Protein AF-A0A257JFT8-F1 (afdb_monomer_lite)

Radius of gyration: 31.53 Å; chains: 1; bounding box: 43×30×99 Å

Secondary structure (DSSP, 8-state):
-HHHHHHS-TT----------GGGTT----------TT--------------------S-TT-------------S------GGGGGS-HHHHTSSHHHHHHHHHHHHTT--TTTS-HHHHHHH-

pLDDT: mean 75.03, std 15.3, range [38.78, 97.25]

Foldseek 3Di:
DVVVCVPDDVPDDDDDDDDDDVVQPPDDDDDDDDDPPPPPPPDPPDPPPPPPDPPPPPVPPDDPPPPDDDDDDDDDDDDPPPCVLVPDPPVVSPQQPVLLVVLVVCVVVVDDPVRPDVVSVVSND

Structure (mmCIF, N/CA/C/O backbone):
data_AF-A0A257JFT8-F1
#
_entry.id   AF-A0A257JFT8-F1
#
loop_
_atom_site.group_PDB
_atom_site.id
_atom_site.type_symbol
_atom_site.label_atom_id
_atom_site.label_alt_id
_atom_site.label_comp_id
_atom_site.label_asym_id
_atom_site.label_entity_id
_atom_site.label_seq_id
_atom_site.pdbx_PDB_ins_code
_atom_site.Cartn_x
_atom_site.Cartn_y
_atom_site.Cartn_z
_atom_site.occupancy
_atom_site.B_iso_or_equiv
_atom_site.auth_seq_id
_atom_site.auth_comp_id
_atom_site.auth_asym_id
_atom_site.auth_atom_id
_atom_site.pdbx_PDB_model_num
ATOM 1 N N . MET A 1 1 ? -4.566 -2.909 -15.522 1.00 72.81 1 MET A N 1
ATOM 2 C CA . MET A 1 1 ? -5.247 -2.462 -14.282 1.00 72.81 1 MET A CA 1
ATOM 3 C C . MET A 1 1 ? -6.456 -3.318 -13.880 1.00 72.81 1 MET A C 1
ATOM 5 O O . MET A 1 1 ? -6.631 -3.553 -12.692 1.00 72.81 1 MET A O 1
ATOM 9 N N . ASN A 1 2 ? -7.268 -3.821 -14.824 1.00 83.12 2 ASN A N 1
ATOM 10 C CA . ASN A 1 2 ? -8.463 -4.630 -14.511 1.00 83.12 2 ASN A CA 1
ATOM 11 C C . ASN A 1 2 ? -8.193 -5.873 -13.647 1.00 83.12 2 ASN A C 1
ATOM 13 O O . ASN A 1 2 ? -9.013 -6.202 -12.799 1.00 83.12 2 ASN A O 1
ATOM 17 N N . THR A 1 3 ? -7.043 -6.533 -13.808 1.00 88.75 3 THR A N 1
ATOM 18 C CA . THR A 1 3 ? -6.695 -7.716 -13.009 1.00 88.75 3 THR A CA 1
ATOM 19 C C . THR A 1 3 ? -6.589 -7.398 -11.519 1.00 88.75 3 THR A C 1
ATOM 21 O O . THR A 1 3 ? -7.176 -8.110 -10.721 1.00 88.75 3 THR A O 1
ATOM 24 N N . ILE A 1 4 ? -5.926 -6.300 -11.135 1.00 90.50 4 ILE A N 1
ATOM 25 C CA . ILE A 1 4 ? -5.746 -5.924 -9.719 1.00 90.50 4 ILE A CA 1
ATOM 26 C C . ILE A 1 4 ? -7.098 -5.606 -9.069 1.00 90.50 4 ILE A C 1
ATOM 28 O O . ILE A 1 4 ? -7.381 -6.085 -7.978 1.00 90.50 4 ILE A O 1
ATOM 32 N N . ARG A 1 5 ? -7.971 -4.863 -9.766 1.00 88.50 5 ARG A N 1
ATOM 33 C CA . ARG A 1 5 ? -9.306 -4.505 -9.250 1.00 88.50 5 ARG A CA 1
ATOM 34 C C . ARG A 1 5 ? -10.211 -5.715 -9.011 1.00 88.50 5 ARG A C 1
ATOM 36 O O . ARG A 1 5 ? -11.027 -5.659 -8.110 1.00 88.50 5 ARG A O 1
ATOM 43 N N . ARG A 1 6 ? -10.060 -6.800 -9.781 1.00 90.75 6 ARG A N 1
ATOM 44 C CA . ARG A 1 6 ? -10.840 -8.038 -9.585 1.00 90.75 6 ARG A CA 1
ATOM 45 C C . ARG A 1 6 ? -10.485 -8.787 -8.299 1.00 90.75 6 ARG A C 1
ATOM 47 O O . ARG A 1 6 ? -11.306 -9.560 -7.828 1.00 90.75 6 ARG A O 1
ATOM 54 N N . TYR A 1 7 ? -9.274 -8.594 -7.777 1.00 89.94 7 TYR A N 1
ATOM 55 C CA . TYR A 1 7 ? -8.802 -9.247 -6.551 1.00 89.94 7 TYR A CA 1
ATOM 56 C C . TYR A 1 7 ? -8.785 -8.313 -5.336 1.00 89.94 7 TYR A C 1
ATOM 58 O O . TYR A 1 7 ? -8.607 -8.773 -4.212 1.00 89.94 7 TYR A O 1
ATOM 66 N N . ALA A 1 8 ? -8.946 -7.008 -5.550 1.00 91.25 8 ALA A N 1
ATOM 67 C CA . ALA A 1 8 ? -9.120 -6.038 -4.482 1.00 91.25 8 ALA A CA 1
ATOM 68 C C . ALA A 1 8 ? -10.591 -5.983 -4.040 1.00 91.25 8 ALA A C 1
ATOM 70 O O . ALA A 1 8 ? -11.488 -6.345 -4.799 1.00 91.25 8 ALA A O 1
ATOM 71 N N . ALA A 1 9 ? -10.839 -5.502 -2.821 1.00 90.94 9 ALA A N 1
ATOM 72 C CA . ALA A 1 9 ? -12.196 -5.179 -2.389 1.00 90.94 9 ALA A CA 1
ATOM 73 C C . ALA A 1 9 ? -12.796 -4.064 -3.270 1.00 90.94 9 ALA A C 1
ATOM 75 O O . ALA A 1 9 ? -12.064 -3.225 -3.799 1.00 90.94 9 ALA A O 1
ATOM 76 N N . GLU A 1 10 ? -14.122 -4.042 -3.423 1.00 89.44 10 GLU A N 1
ATOM 77 C CA . GLU A 1 10 ? -14.815 -3.060 -4.276 1.00 89.44 10 GLU A CA 1
ATOM 78 C C . GLU A 1 10 ? -14.615 -1.613 -3.800 1.00 89.44 10 GLU A C 1
ATOM 80 O O . GLU A 1 10 ? -14.540 -0.692 -4.613 1.00 89.44 10 GLU A O 1
ATOM 85 N N . ASP A 1 11 ? -14.475 -1.424 -2.488 1.00 89.25 11 ASP A N 1
ATOM 86 C CA . ASP A 1 11 ? -14.219 -0.147 -1.823 1.00 89.25 11 ASP A CA 1
ATOM 87 C C . ASP A 1 11 ? -12.721 0.152 -1.633 1.00 89.25 11 ASP A C 1
ATOM 89 O O . ASP A 1 11 ? -12.354 1.170 -1.039 1.00 89.25 11 ASP A O 1
ATOM 93 N N . ALA A 1 12 ? -11.832 -0.704 -2.146 1.00 91.69 12 ALA A N 1
ATOM 94 C CA . ALA A 1 12 ? -10.399 -0.503 -2.010 1.00 91.69 12 ALA A CA 1
ATOM 95 C C . ALA A 1 12 ? -9.932 0.727 -2.801 1.00 91.69 12 ALA A C 1
ATOM 97 O O . ALA A 1 12 ? -10.140 0.854 -4.013 1.00 91.69 12 ALA A O 1
ATOM 98 N N . HIS A 1 13 ? -9.205 1.613 -2.123 1.00 91.50 13 HIS A N 1
ATOM 99 C CA . HIS A 1 13 ? -8.569 2.753 -2.766 1.00 91.50 13 HIS A CA 1
ATOM 100 C C . HIS A 1 13 ? -7.245 2.331 -3.415 1.00 91.50 13 HIS A C 1
ATOM 102 O O . HIS A 1 13 ? -6.256 2.065 -2.731 1.00 91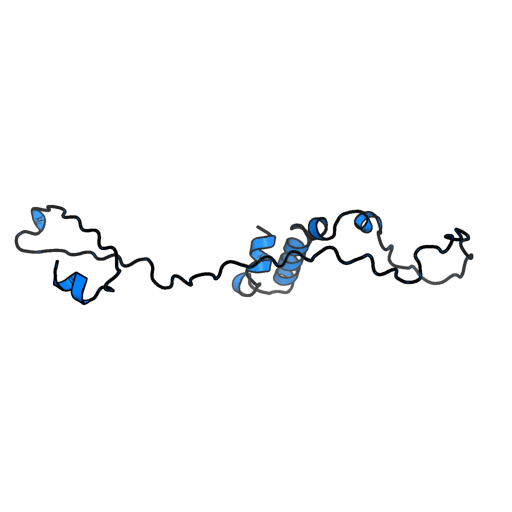.50 13 HIS A O 1
ATOM 108 N N . VAL A 1 14 ? -7.219 2.273 -4.749 1.00 92.19 14 VAL A N 1
ATOM 109 C CA . VAL A 1 14 ? -6.049 1.814 -5.507 1.00 92.19 14 VAL A CA 1
ATOM 110 C C . VAL A 1 14 ? -5.300 2.992 -6.117 1.00 92.19 14 VAL A C 1
ATOM 112 O O . VAL A 1 14 ? -5.817 3.682 -6.995 1.00 92.19 14 VAL A O 1
ATOM 115 N N . ILE A 1 15 ? -4.049 3.165 -5.696 1.00 92.94 15 ILE A N 1
ATOM 116 C CA . ILE A 1 15 ? -3.100 4.120 -6.274 1.00 92.94 15 ILE A CA 1
ATOM 117 C C . ILE A 1 15 ? -2.132 3.337 -7.159 1.00 92.94 15 ILE A C 1
ATOM 119 O O . ILE A 1 15 ? -1.674 2.261 -6.777 1.00 92.94 15 ILE A O 1
ATOM 123 N N . PHE A 1 16 ? -1.824 3.862 -8.343 1.00 93.50 16 PHE A N 1
ATOM 124 C CA . PHE A 1 16 ? -0.845 3.259 -9.241 1.00 93.50 16 PHE A CA 1
ATOM 125 C C . PHE A 1 16 ? 0.177 4.293 -9.703 1.00 93.50 16 PHE A C 1
ATOM 127 O O . PHE A 1 16 ? -0.133 5.474 -9.846 1.00 93.50 16 PHE A O 1
ATOM 134 N N . GLY A 1 17 ? 1.392 3.816 -9.949 1.00 94.38 17 GLY A N 1
ATOM 135 C CA . GLY A 1 17 ? 2.479 4.564 -10.561 1.00 94.38 17 GLY A CA 1
ATOM 136 C C . GLY A 1 17 ? 3.239 3.655 -11.517 1.00 94.38 17 GLY A C 1
ATOM 137 O O . GLY A 1 17 ? 3.161 2.429 -11.408 1.00 94.38 17 GLY A O 1
ATOM 138 N N . ALA A 1 18 ? 3.946 4.256 -12.464 1.00 94.88 18 ALA A N 1
ATOM 139 C CA . ALA A 1 18 ? 4.825 3.548 -13.381 1.00 94.88 18 ALA A CA 1
ATOM 140 C C . ALA A 1 18 ? 6.233 4.129 -13.258 1.00 94.88 18 ALA A C 1
ATOM 142 O O . ALA A 1 18 ? 6.393 5.341 -13.117 1.00 94.88 18 ALA A O 1
ATOM 143 N N . ALA A 1 19 ? 7.233 3.259 -13.313 1.00 94.94 19 ALA A N 1
ATOM 144 C CA . ALA A 1 19 ? 8.633 3.635 -13.424 1.00 94.94 19 ALA A CA 1
ATOM 145 C C . ALA A 1 19 ? 9.176 3.019 -14.713 1.00 94.94 19 ALA A C 1
ATOM 147 O O . ALA A 1 19 ? 8.833 1.883 -15.042 1.00 94.94 19 ALA A O 1
ATOM 148 N N . TYR A 1 20 ? 9.976 3.787 -15.446 1.00 94.38 20 TYR A N 1
ATOM 149 C CA . TYR A 1 20 ? 10.605 3.332 -16.677 1.00 94.38 20 TYR A CA 1
ATOM 150 C C . TYR A 1 20 ? 12.030 2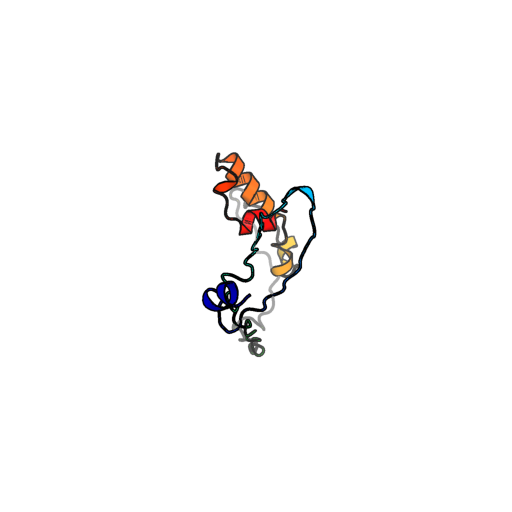.874 -16.379 1.00 94.38 20 TYR A C 1
ATOM 152 O O . TYR A 1 20 ? 12.783 3.588 -15.718 1.00 94.38 20 TYR A O 1
ATOM 160 N N . ASP A 1 21 ? 12.373 1.684 -16.856 1.00 95.25 21 ASP A N 1
ATOM 161 C CA . ASP A 1 21 ? 13.694 1.084 -16.711 1.00 95.25 21 ASP A CA 1
ATOM 162 C C . ASP A 1 21 ? 14.051 0.384 -18.027 1.00 95.25 21 ASP A C 1
ATOM 164 O O . ASP A 1 21 ? 13.443 -0.621 -18.393 1.00 95.25 21 ASP A O 1
ATOM 168 N N . GLU A 1 22 ? 15.025 0.935 -18.751 1.00 95.12 22 GLU A N 1
ATOM 169 C CA . GLU A 1 22 ? 15.471 0.424 -20.055 1.00 95.12 22 GLU A CA 1
ATOM 170 C C . GLU A 1 22 ? 16.121 -0.958 -19.951 1.00 95.12 22 GLU A C 1
ATOM 172 O O . GLU A 1 22 ? 16.113 -1.723 -20.916 1.00 95.12 22 GLU A O 1
ATOM 177 N N . THR A 1 23 ? 16.651 -1.315 -18.778 1.00 97.25 23 THR A N 1
ATOM 178 C CA . THR A 1 23 ? 17.345 -2.593 -18.578 1.00 97.25 23 THR A CA 1
ATOM 179 C C . THR A 1 23 ? 16.395 -3.790 -18.562 1.00 97.25 23 THR A C 1
ATOM 181 O O . THR A 1 23 ? 16.836 -4.919 -18.776 1.00 97.25 23 THR A O 1
ATOM 184 N N . LEU A 1 24 ? 15.091 -3.562 -18.351 1.00 93.81 24 LEU A N 1
ATOM 185 C CA . LEU A 1 24 ? 14.080 -4.622 -18.359 1.00 93.81 24 LEU A CA 1
ATOM 186 C C . LEU A 1 24 ? 13.741 -5.134 -19.769 1.00 93.81 24 LEU A C 1
ATOM 188 O O . LEU A 1 24 ? 13.232 -6.251 -19.888 1.00 93.81 24 LEU A O 1
ATOM 192 N N . GLY A 1 25 ? 14.007 -4.360 -20.828 1.00 94.75 25 GLY A N 1
ATOM 193 C CA . GLY A 1 25 ? 13.602 -4.713 -22.193 1.00 94.75 25 GLY A CA 1
ATOM 194 C C . GLY A 1 25 ? 12.098 -5.006 -22.290 1.00 94.75 25 GLY A C 1
ATOM 195 O O . GLY A 1 25 ? 11.276 -4.177 -21.908 1.00 94.75 25 GLY A O 1
ATOM 196 N N . ASP A 1 26 ? 11.739 -6.209 -22.749 1.00 95.25 26 ASP A N 1
ATOM 197 C CA . ASP A 1 26 ? 10.342 -6.659 -22.902 1.00 95.25 26 ASP A CA 1
ATOM 198 C C . ASP A 1 26 ? 9.693 -7.144 -21.589 1.00 95.25 26 ASP A C 1
ATOM 200 O O . ASP A 1 26 ? 8.530 -7.562 -21.568 1.00 95.25 26 ASP A O 1
ATOM 204 N N . GLN A 1 27 ? 10.433 -7.145 -20.478 1.00 95.44 27 GLN A N 1
ATOM 205 C CA . GLN A 1 27 ? 9.919 -7.603 -19.193 1.00 95.44 27 GLN A CA 1
ATOM 206 C C . GLN A 1 27 ? 9.128 -6.506 -18.482 1.00 95.44 27 GLN A C 1
ATOM 208 O O . GLN A 1 27 ? 9.435 -5.320 -18.562 1.00 95.44 27 GLN A O 1
ATOM 213 N N . LEU A 1 28 ? 8.129 -6.918 -17.700 1.00 93.50 28 LEU A N 1
ATOM 214 C CA . LEU A 1 28 ? 7.348 -6.018 -16.862 1.00 93.50 28 LEU A CA 1
ATOM 215 C C . LEU A 1 28 ? 7.398 -6.491 -15.413 1.00 93.50 28 LEU A C 1
ATOM 217 O O . LEU A 1 28 ? 7.033 -7.624 -15.096 1.00 93.50 28 LEU A O 1
ATOM 221 N N . ARG A 1 29 ? 7.827 -5.600 -14.517 1.00 94.75 29 ARG A N 1
ATOM 222 C CA . ARG A 1 29 ? 7.856 -5.848 -13.075 1.00 94.75 29 ARG A CA 1
ATOM 223 C C . ARG A 1 29 ? 6.710 -5.114 -12.395 1.00 94.75 29 ARG A C 1
ATOM 225 O O . ARG A 1 29 ? 6.558 -3.908 -12.555 1.00 94.75 29 ARG A O 1
ATOM 232 N N . VAL A 1 30 ? 5.921 -5.848 -11.613 1.00 94.62 30 VAL A N 1
ATOM 233 C CA . VAL A 1 30 ? 4.838 -5.290 -10.795 1.00 94.62 30 VAL A CA 1
ATOM 234 C C . VAL A 1 30 ? 5.154 -5.522 -9.328 1.00 94.62 30 VAL A C 1
ATOM 236 O O . VAL A 1 30 ? 5.396 -6.654 -8.920 1.00 94.62 30 VAL A O 1
ATOM 239 N N . THR A 1 31 ? 5.078 -4.460 -8.534 1.00 94.50 31 THR A N 1
ATOM 240 C CA . THR A 1 31 ? 5.115 -4.535 -7.071 1.00 94.50 31 THR A CA 1
ATOM 241 C C . THR A 1 31 ? 3.769 -4.069 -6.536 1.00 94.50 31 THR A C 1
ATOM 243 O O . THR A 1 31 ? 3.287 -3.004 -6.918 1.00 94.50 31 THR A O 1
ATOM 246 N N . VAL A 1 32 ? 3.153 -4.861 -5.658 1.00 94.50 32 VAL A N 1
ATOM 247 C CA . VAL A 1 32 ? 1.861 -4.542 -5.037 1.00 94.50 32 VAL A CA 1
ATOM 248 C C . VAL A 1 32 ? 2.043 -4.485 -3.527 1.00 94.50 32 VAL A C 1
ATOM 250 O O . VAL A 1 32 ? 2.612 -5.401 -2.938 1.00 94.50 32 VAL A O 1
ATOM 253 N N . ILE A 1 33 ? 1.545 -3.418 -2.903 1.00 94.19 33 ILE A N 1
ATOM 254 C CA . ILE A 1 33 ? 1.544 -3.240 -1.449 1.00 94.19 33 ILE A CA 1
ATOM 255 C C . ILE A 1 33 ? 0.086 -3.124 -1.006 1.00 94.19 33 ILE A C 1
ATOM 257 O O . ILE A 1 33 ? -0.592 -2.161 -1.358 1.00 94.19 33 ILE A O 1
ATOM 261 N N . ALA A 1 34 ? -0.404 -4.112 -0.257 1.00 93.00 34 ALA A N 1
ATOM 262 C CA . ALA A 1 34 ? -1.759 -4.111 0.289 1.00 93.00 34 ALA A CA 1
ATOM 263 C C . ALA A 1 34 ? -1.731 -3.668 1.758 1.00 93.00 34 ALA A C 1
ATOM 265 O O . ALA A 1 34 ? -1.088 -4.304 2.592 1.00 93.00 34 ALA A O 1
ATOM 266 N N . THR A 1 35 ? -2.425 -2.575 2.075 1.00 91.62 35 THR A N 1
ATOM 267 C CA . THR A 1 35 ? -2.527 -2.015 3.433 1.00 91.62 35 THR A CA 1
ATOM 268 C C . THR A 1 35 ? -3.993 -1.887 3.857 1.00 91.62 35 THR A C 1
ATOM 270 O O . THR A 1 35 ? -4.901 -2.133 3.068 1.00 91.62 35 THR A O 1
ATOM 273 N N . GLY A 1 36 ? -4.243 -1.551 5.128 1.00 88.38 36 GLY A N 1
ATOM 274 C CA . GLY A 1 36 ? -5.610 -1.407 5.651 1.00 88.38 36 GLY A CA 1
ATOM 275 C C . GLY A 1 36 ? -6.322 -2.728 5.969 1.00 88.38 36 GLY A C 1
ATOM 276 O O . GLY A 1 36 ? -7.522 -2.731 6.229 1.00 88.38 36 GLY A O 1
ATOM 277 N N . LEU A 1 37 ? -5.596 -3.846 5.997 1.00 85.44 37 LEU A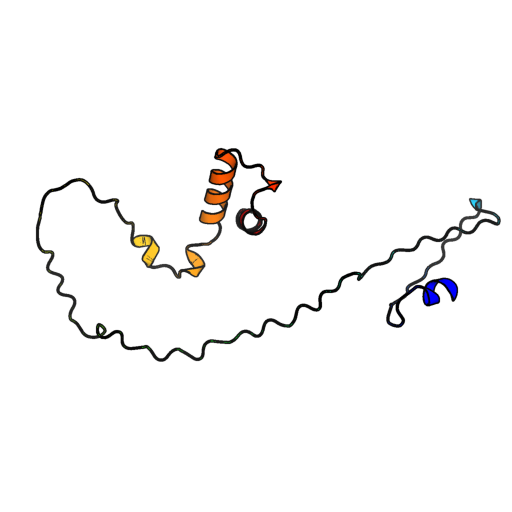 N 1
ATOM 278 C CA . LEU A 1 37 ? -6.118 -5.133 6.449 1.00 85.44 37 LEU A CA 1
ATOM 279 C C . LEU A 1 37 ? -6.368 -5.074 7.966 1.00 85.44 37 LEU A C 1
ATOM 281 O O . LEU A 1 37 ? -5.527 -4.582 8.714 1.00 85.44 37 LEU A O 1
ATOM 285 N N . ASN A 1 38 ? -7.515 -5.577 8.426 1.00 75.25 38 ASN A N 1
ATOM 286 C CA . ASN A 1 38 ? -7.912 -5.601 9.842 1.00 75.25 38 ASN A CA 1
ATOM 287 C C . ASN A 1 38 ? -8.140 -4.230 10.498 1.00 75.25 38 ASN A C 1
ATOM 289 O O . ASN A 1 38 ? -7.816 -4.048 11.675 1.00 75.25 38 ASN A O 1
ATOM 293 N N . GLN A 1 39 ? -8.773 -3.279 9.803 1.00 71.81 39 GLN A N 1
ATOM 294 C CA . GLN A 1 39 ? -9.359 -2.131 10.498 1.00 71.81 39 GLN A CA 1
ATOM 295 C C . GLN A 1 39 ? -10.519 -2.603 11.386 1.00 71.81 39 GLN A C 1
ATOM 297 O O . GLN A 1 39 ? -11.686 -2.599 10.991 1.00 71.81 39 GLN A O 1
ATOM 302 N N . ARG A 1 40 ? -10.201 -3.031 12.614 1.00 69.31 40 ARG A N 1
ATOM 303 C CA . ARG A 1 40 ? -11.183 -3.119 13.694 1.00 69.31 40 ARG A CA 1
ATOM 304 C C . ARG A 1 40 ? -11.749 -1.714 13.828 1.00 69.31 40 ARG A C 1
ATOM 306 O O . ARG A 1 40 ? -11.062 -0.823 14.319 1.00 69.31 40 ARG A O 1
ATOM 313 N N . LYS A 1 41 ? -12.985 -1.515 13.365 1.00 67.94 41 LYS A N 1
ATOM 314 C CA . LYS A 1 41 ? -13.769 -0.331 13.704 1.00 67.94 41 LYS A CA 1
ATOM 315 C C . LYS A 1 41 ? -13.899 -0.347 15.221 1.00 67.94 41 LYS A C 1
ATOM 317 O O . LYS A 1 41 ? -14.724 -1.076 15.767 1.00 67.94 41 LYS A O 1
ATOM 322 N N . VAL A 1 42 ? -13.000 0.357 15.901 1.00 67.44 42 VAL A N 1
ATOM 323 C CA . VAL A 1 42 ? -13.087 0.554 17.342 1.00 67.44 42 VAL A CA 1
ATOM 324 C C . VAL A 1 42 ? -14.380 1.324 17.535 1.00 67.44 42 VAL A C 1
ATOM 326 O O . VAL A 1 42 ? -14.501 2.458 17.073 1.00 67.44 42 VAL A O 1
ATOM 329 N N . ALA A 1 43 ? -15.383 0.664 18.114 1.00 74.31 43 ALA A N 1
ATOM 330 C CA .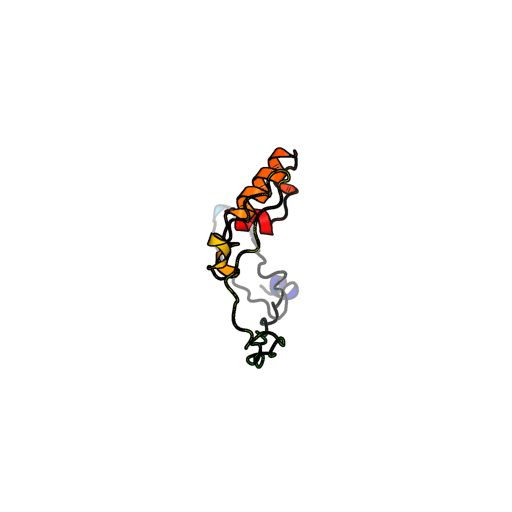 ALA A 1 43 ? -16.617 1.335 18.470 1.00 74.31 43 ALA A CA 1
ATOM 331 C C . ALA A 1 43 ? -16.249 2.537 19.354 1.00 74.31 43 ALA A C 1
ATOM 333 O O . ALA A 1 43 ? -15.399 2.384 20.240 1.00 74.31 43 ALA A O 1
ATOM 334 N N . PRO A 1 44 ? -16.819 3.727 19.103 1.00 72.50 44 PRO A N 1
ATOM 335 C CA . PRO A 1 44 ? -16.538 4.884 19.934 1.00 72.50 44 PRO A CA 1
ATOM 336 C C . PRO A 1 44 ? -16.873 4.522 21.381 1.00 72.50 44 PRO A C 1
ATOM 338 O O . PRO A 1 44 ? -17.977 4.065 21.672 1.00 72.50 44 PRO A O 1
ATOM 341 N N . LEU A 1 45 ? -15.890 4.665 22.272 1.00 74.56 45 LEU A N 1
ATOM 342 C CA . LEU A 1 45 ? -16.087 4.457 23.700 1.00 74.56 45 LEU A CA 1
ATOM 343 C C . LEU A 1 45 ? -17.121 5.478 24.175 1.00 74.56 45 LEU A C 1
ATOM 345 O O . LEU A 1 45 ? -16.832 6.672 24.263 1.00 74.56 45 LEU A O 1
ATOM 349 N N . THR A 1 46 ? -18.333 5.014 24.460 1.00 78.25 46 THR A N 1
ATOM 350 C CA . THR A 1 46 ? -19.363 5.839 25.080 1.00 78.25 46 THR A CA 1
ATOM 351 C C . THR A 1 46 ? -18.936 6.081 26.521 1.00 78.25 46 THR A C 1
ATOM 353 O O . THR A 1 46 ? -19.026 5.191 27.367 1.00 78.25 46 THR A O 1
ATOM 356 N N . VAL A 1 47 ? -18.421 7.276 26.805 1.00 75.62 47 VAL A N 1
ATOM 357 C CA . VAL A 1 47 ? -18.144 7.698 28.177 1.00 75.62 47 VAL A CA 1
ATOM 358 C C . VAL A 1 47 ? -19.497 7.873 28.858 1.00 75.62 47 VAL A C 1
ATOM 360 O O . VAL A 1 47 ? -20.163 8.891 28.685 1.00 75.62 47 VAL A O 1
ATOM 363 N N . VAL A 1 48 ? -19.936 6.859 29.607 1.00 72.94 48 VAL A N 1
ATOM 364 C CA . VAL A 1 48 ? -21.024 7.027 30.570 1.00 72.94 48 VAL A CA 1
ATOM 365 C C . VAL A 1 48 ? -20.465 7.925 31.660 1.00 72.94 48 VAL A C 1
ATOM 367 O O . VAL A 1 48 ? -19.744 7.482 32.550 1.00 72.94 48 VAL A O 1
ATOM 370 N N . GLN A 1 49 ? -20.730 9.219 31.530 1.00 71.62 49 GLN A N 1
ATOM 371 C CA . GLN A 1 49 ? -20.450 10.185 32.573 1.00 71.62 49 GLN A CA 1
ATOM 372 C C . GLN A 1 49 ? -21.353 9.803 33.750 1.00 71.62 49 GLN A C 1
ATOM 374 O O . GLN A 1 49 ? -22.576 9.820 33.580 1.00 71.62 49 GLN A O 1
ATOM 379 N N . PRO A 1 50 ? -20.810 9.383 34.908 1.00 61.19 50 PRO A N 1
ATOM 380 C CA . PRO A 1 50 ? -21.651 9.112 36.055 1.00 61.19 50 PRO A CA 1
ATOM 381 C C . PRO A 1 50 ? -22.325 10.433 36.412 1.00 61.19 50 PRO A C 1
ATOM 383 O O . PRO A 1 50 ? -21.673 11.381 36.852 1.00 61.19 50 PRO A O 1
ATOM 386 N N . SER A 1 51 ? -23.630 10.514 36.153 1.00 59.59 51 SER A N 1
ATOM 387 C CA . SER A 1 51 ? -24.494 11.540 36.717 1.00 59.59 51 SER A CA 1
ATOM 388 C C . SER A 1 51 ? -24.197 11.569 38.205 1.00 59.59 51 SER A C 1
ATOM 390 O O . SER A 1 51 ? -24.331 10.525 38.846 1.00 59.59 51 SER A O 1
ATOM 392 N N . ALA A 1 52 ? -23.703 12.717 38.681 1.00 60.12 52 ALA A N 1
ATOM 393 C CA . ALA A 1 52 ? -23.229 12.951 40.036 1.00 60.12 52 ALA A CA 1
ATOM 394 C C . ALA A 1 52 ? -24.005 12.076 41.017 1.00 60.12 52 ALA A C 1
ATOM 396 O O . ALA A 1 52 ? -25.195 12.303 41.244 1.00 60.12 52 ALA A O 1
ATOM 397 N N . ALA A 1 53 ? -23.340 11.028 41.514 1.00 54.66 53 ALA A N 1
ATOM 398 C CA . ALA A 1 53 ? -23.878 10.208 42.574 1.00 54.66 53 ALA A CA 1
ATOM 399 C C . ALA A 1 53 ? -24.210 11.185 43.695 1.00 54.66 53 ALA A C 1
ATOM 401 O O . ALA A 1 53 ? -23.315 11.790 44.289 1.00 54.66 53 ALA A O 1
ATOM 402 N N . GLN A 1 54 ? -25.510 11.407 43.895 1.00 58.94 54 GLN A N 1
ATOM 403 C CA . GLN A 1 54 ? -26.037 12.052 45.079 1.00 58.94 54 GLN A CA 1
ATOM 404 C C . GLN A 1 54 ? -25.276 11.438 46.241 1.00 58.94 54 GLN A C 1
ATOM 406 O O . GLN A 1 54 ? -25.246 10.213 46.357 1.00 58.94 54 GLN A O 1
ATOM 411 N N . SER A 1 55 ? -24.586 12.276 47.010 1.00 61.34 55 SER A N 1
ATOM 412 C CA . SER A 1 55 ? -23.811 11.865 48.171 1.00 61.34 55 SER A CA 1
ATOM 413 C C . SER A 1 55 ? -24.681 10.943 49.021 1.00 61.34 55 SER A C 1
ATOM 415 O O . SER A 1 55 ? -25.592 11.405 49.717 1.00 61.34 55 SER A O 1
ATOM 417 N N . LEU A 1 56 ? -24.461 9.634 48.898 1.00 60.75 56 LEU A N 1
ATOM 418 C CA . LEU A 1 56 ? -25.093 8.640 49.742 1.00 60.75 56 LEU A CA 1
ATOM 419 C C . LEU A 1 56 ? -24.540 8.921 51.130 1.00 60.75 56 LEU A C 1
ATOM 421 O O . LEU A 1 56 ? -23.382 8.627 51.401 1.00 60.75 56 LEU A O 1
ATOM 425 N N . ARG A 1 57 ? -25.348 9.583 51.960 1.00 60.91 57 ARG A N 1
ATOM 426 C CA . ARG A 1 57 ? -25.020 9.899 53.348 1.00 60.91 57 ARG A CA 1
ATOM 427 C C . ARG A 1 57 ? -24.714 8.588 54.062 1.00 60.91 57 ARG A C 1
ATOM 429 O O . ARG A 1 57 ? -25.637 7.819 54.330 1.00 60.91 57 ARG A O 1
ATOM 436 N N . THR A 1 58 ? -23.447 8.306 54.356 1.00 62.00 58 THR A N 1
ATOM 437 C CA . THR A 1 58 ? -22.993 6.999 54.872 1.00 62.00 58 THR A CA 1
ATOM 438 C C . THR A 1 58 ? -23.295 6.796 56.360 1.00 62.00 58 THR A C 1
ATOM 440 O O . THR A 1 58 ? -22.641 6.007 57.030 1.00 62.00 58 THR A O 1
ATOM 443 N N . GLY A 1 59 ? -24.285 7.502 56.917 1.00 64.06 59 GLY A N 1
ATOM 444 C CA . GLY A 1 59 ? -24.657 7.397 58.332 1.00 64.06 59 GLY A CA 1
ATOM 445 C C . GLY A 1 59 ? -23.599 7.923 59.314 1.00 64.06 59 GLY A C 1
ATOM 446 O O . GLY A 1 59 ? -23.784 7.785 60.518 1.00 64.06 59 GLY A O 1
ATOM 447 N N . THR A 1 60 ? -22.517 8.542 58.828 1.00 62.62 60 THR A N 1
ATOM 448 C CA . THR A 1 60 ? -21.374 9.011 59.638 1.00 62.62 60 THR A CA 1
ATOM 449 C C . THR A 1 60 ? -21.080 10.509 59.499 1.00 62.62 60 THR A C 1
ATOM 451 O O . THR A 1 60 ? -20.211 11.021 60.197 1.00 62.62 60 THR A O 1
ATOM 454 N N . ASP A 1 61 ? -21.810 11.233 58.645 1.00 61.34 61 ASP A N 1
ATOM 455 C CA . ASP A 1 61 ? -21.466 12.599 58.199 1.00 61.34 61 ASP A CA 1
ATOM 456 C C . ASP A 1 61 ? -21.638 13.710 59.258 1.00 61.34 61 ASP A C 1
ATOM 458 O O . ASP A 1 61 ? -21.334 14.872 58.994 1.00 61.34 61 ASP A O 1
ATOM 462 N N . ASN A 1 62 ? -22.098 13.385 60.471 1.00 62.59 62 ASN A N 1
ATOM 463 C CA . ASN A 1 62 ? -22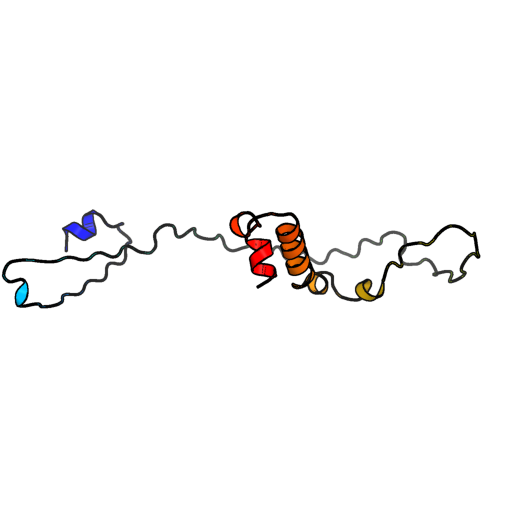.364 14.370 61.528 1.00 62.59 62 ASN A CA 1
ATOM 464 C C . ASN A 1 62 ? -21.884 13.958 62.929 1.00 62.59 62 ASN A C 1
ATOM 466 O O . ASN A 1 62 ? -22.293 14.573 63.915 1.00 62.59 62 ASN A O 1
ATOM 470 N N . LEU A 1 63 ? -21.020 12.947 63.050 1.00 59.62 63 LEU A N 1
ATOM 471 C CA . LEU A 1 63 ? -20.473 12.582 64.357 1.00 59.62 63 LEU A CA 1
ATOM 472 C C . LEU A 1 63 ? -19.267 13.474 64.699 1.00 59.62 63 LEU A C 1
ATOM 474 O O . LEU A 1 63 ? -18.328 13.550 63.905 1.00 59.62 63 LEU A O 1
ATOM 478 N N . PRO A 1 64 ? -19.261 14.153 65.863 1.00 62.25 64 PRO A N 1
ATOM 479 C CA . PRO A 1 64 ? -18.097 14.905 66.305 1.00 62.25 64 PRO A CA 1
ATOM 480 C C . PRO A 1 64 ? -16.923 13.941 66.487 1.00 62.25 64 PRO A C 1
ATOM 482 O O . PRO A 1 64 ? -17.012 12.967 67.236 1.00 62.25 64 PRO A O 1
ATOM 485 N N . ILE A 1 65 ? -15.821 14.212 65.787 1.00 61.44 65 ILE A N 1
ATOM 486 C CA . ILE A 1 65 ? -14.557 13.500 65.967 1.00 61.44 65 ILE A CA 1
ATOM 487 C C . ILE A 1 65 ? -14.080 13.795 67.392 1.00 61.44 65 ILE A C 1
ATOM 489 O O . ILE A 1 65 ? -13.584 14.879 67.690 1.00 61.44 65 ILE A O 1
ATOM 493 N N . LEU A 1 66 ? -14.278 12.836 68.293 1.00 56.28 66 LEU A N 1
ATOM 494 C CA . LEU A 1 66 ? -13.681 12.851 69.621 1.00 56.28 66 LEU A CA 1
ATOM 495 C C . LEU A 1 66 ? -12.194 12.514 69.471 1.00 56.28 66 LEU A C 1
ATOM 497 O O . LEU A 1 66 ? -11.816 11.353 69.349 1.00 56.28 66 LEU A O 1
ATOM 501 N N . THR A 1 67 ? -11.347 13.541 69.500 1.00 57.28 67 THR A N 1
ATOM 502 C CA . THR A 1 67 ? -9.874 13.467 69.419 1.00 57.28 67 THR A CA 1
ATOM 503 C C . THR A 1 67 ? -9.216 12.869 70.678 1.00 57.28 67 THR A C 1
ATOM 505 O O . THR A 1 67 ? -8.035 13.094 70.933 1.00 57.28 67 THR A O 1
ATOM 508 N N . ASN A 1 68 ? -9.935 12.095 71.494 1.00 49.84 68 ASN A N 1
ATOM 509 C CA . ASN A 1 68 ? -9.344 11.483 72.680 1.00 49.84 68 ASN A CA 1
ATOM 510 C C . ASN A 1 68 ? -8.725 10.129 72.331 1.00 49.84 68 ASN A C 1
ATOM 512 O O . ASN A 1 68 ? -9.404 9.106 72.272 1.00 49.84 68 ASN A O 1
ATOM 516 N N . ALA A 1 69 ? -7.406 10.146 72.130 1.00 54.09 69 ALA A N 1
ATOM 517 C CA . ALA A 1 69 ? -6.575 8.954 72.095 1.00 54.09 69 ALA A CA 1
ATOM 518 C C . ALA A 1 69 ? -6.734 8.175 73.411 1.00 54.09 69 ALA A C 1
ATOM 520 O O . ALA A 1 69 ? -6.303 8.623 74.475 1.00 54.09 69 ALA A O 1
ATOM 521 N N . VAL A 1 70 ? -7.368 7.005 73.338 1.00 40.62 70 VAL A N 1
ATOM 522 C CA . VAL A 1 70 ? -7.332 6.017 74.416 1.00 40.62 70 VAL A CA 1
ATOM 523 C C . VAL A 1 70 ? -5.932 5.411 74.472 1.00 40.62 70 VAL A C 1
ATOM 525 O O . VAL A 1 70 ? -5.390 4.945 73.471 1.00 40.62 70 VAL A O 1
ATOM 528 N N . GLY A 1 71 ? -5.322 5.519 75.648 1.00 43.00 71 GLY A N 1
ATOM 529 C CA . GLY A 1 71 ? -3.927 5.197 75.892 1.00 43.00 71 GLY A CA 1
ATOM 530 C C . GLY A 1 71 ? -3.575 3.716 75.754 1.00 43.00 71 GLY A C 1
ATOM 531 O O . GLY A 1 71 ? -4.346 2.827 76.098 1.00 43.00 71 GLY A O 1
ATOM 532 N N . SER A 1 72 ? -2.340 3.515 75.290 1.00 45.22 72 SER A N 1
ATOM 533 C CA . SER A 1 72 ? -1.365 2.524 75.758 1.00 45.22 72 SER A CA 1
ATOM 534 C C . SER A 1 72 ? -1.880 1.127 76.128 1.00 45.22 72 SER A C 1
ATOM 536 O O . SER A 1 72 ? -2.214 0.860 77.282 1.00 45.22 72 SER A O 1
ATOM 538 N N . ALA A 1 73 ? -1.739 0.194 75.184 1.00 38.78 73 ALA A N 1
ATOM 539 C CA . ALA A 1 73 ? -1.440 -1.198 75.497 1.00 38.78 73 ALA A CA 1
ATOM 540 C C . ALA A 1 73 ? -0.269 -1.676 74.623 1.00 38.78 73 ALA A C 1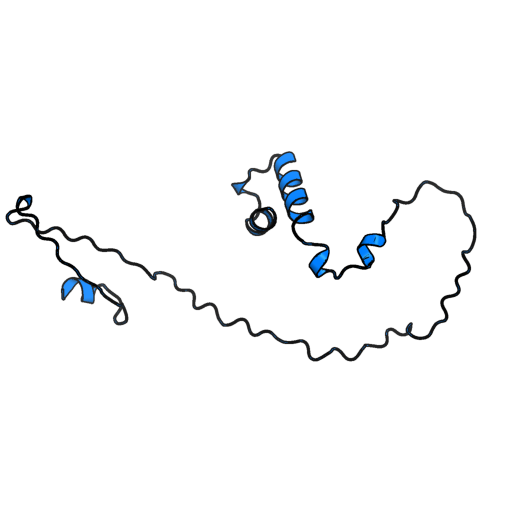
ATOM 542 O O . ALA A 1 73 ? -0.282 -1.588 73.399 1.00 38.78 73 ALA A O 1
ATOM 543 N N . GLN A 1 74 ? 0.772 -2.111 75.320 1.00 46.59 74 GLN A N 1
ATOM 544 C CA . GLN A 1 74 ? 2.062 -2.607 74.862 1.00 46.59 74 GLN A CA 1
ATOM 545 C C . GLN A 1 74 ? 1.920 -3.875 74.000 1.00 46.59 74 GLN A C 1
ATOM 547 O O . GLN A 1 74 ? 1.331 -4.852 74.454 1.00 46.59 74 GLN A O 1
ATOM 552 N N . GLY A 1 75 ? 2.509 -3.897 72.798 1.00 40.03 75 GLY A N 1
ATOM 553 C CA . GLY A 1 75 ? 2.625 -5.123 71.995 1.00 40.03 75 GLY A CA 1
ATOM 554 C C . GLY A 1 75 ? 3.102 -4.891 70.558 1.00 40.03 75 GLY A C 1
ATOM 555 O O . GLY A 1 75 ? 2.347 -4.398 69.733 1.00 40.03 75 GLY A O 1
ATOM 556 N N . ASN A 1 76 ? 4.365 -5.236 70.292 1.00 44.88 76 ASN A N 1
ATOM 557 C CA . ASN A 1 76 ? 5.037 -5.446 69.000 1.00 44.88 76 ASN A CA 1
ATOM 558 C C . ASN A 1 76 ? 4.523 -4.685 67.754 1.00 44.88 76 ASN A C 1
ATOM 560 O O . ASN A 1 76 ? 3.733 -5.202 66.974 1.00 44.88 76 ASN A O 1
ATOM 564 N N . GLY A 1 77 ? 5.115 -3.501 67.543 1.00 52.38 77 GLY A N 1
ATOM 565 C CA . GLY A 1 77 ? 5.439 -2.872 66.250 1.00 52.38 77 GLY A CA 1
ATOM 566 C C . GLY A 1 77 ? 4.424 -2.995 65.106 1.00 52.38 77 GLY A C 1
ATOM 567 O O . GLY A 1 77 ? 4.556 -3.904 64.288 1.00 52.38 77 GLY A O 1
ATOM 568 N N . PRO A 1 78 ? 3.489 -2.042 64.955 1.00 42.53 78 PRO A N 1
ATOM 569 C CA . PRO A 1 78 ? 2.657 -1.957 63.767 1.00 42.53 78 PRO A CA 1
ATOM 570 C C . PRO A 1 78 ? 3.469 -1.348 62.622 1.00 42.53 78 PRO A C 1
ATOM 572 O O . PRO A 1 78 ? 4.153 -0.341 62.811 1.00 42.53 78 PRO A O 1
ATOM 575 N N . ALA A 1 79 ? 3.373 -1.943 61.431 1.00 59.03 79 ALA A N 1
ATOM 576 C CA . ALA A 1 79 ? 3.830 -1.324 60.195 1.00 59.03 79 ALA A CA 1
ATOM 577 C C . ALA A 1 79 ? 3.319 0.121 60.151 1.00 59.03 79 ALA A C 1
ATOM 579 O O . ALA A 1 79 ? 2.114 0.364 60.234 1.00 59.03 79 ALA A O 1
ATOM 580 N N . THR A 1 80 ? 4.244 1.074 60.077 1.00 55.28 80 THR A N 1
ATOM 581 C CA . THR A 1 80 ? 3.938 2.495 59.957 1.00 55.28 80 THR A CA 1
ATOM 582 C C . THR A 1 80 ? 3.187 2.691 58.645 1.00 55.28 80 THR A C 1
ATOM 584 O O . THR A 1 80 ? 3.788 2.801 57.579 1.00 55.28 80 THR A O 1
ATOM 587 N N . HIS A 1 81 ? 1.858 2.645 58.690 1.00 61.75 81 HIS A N 1
ATOM 588 C CA . HIS A 1 81 ? 1.042 2.961 57.532 1.00 61.75 81 HIS A CA 1
ATOM 589 C C . HIS A 1 81 ? 1.184 4.461 57.277 1.00 61.75 81 HIS A C 1
ATOM 591 O O . HIS A 1 81 ? 0.668 5.287 58.027 1.00 61.75 81 HIS A O 1
ATOM 597 N N . ASP A 1 82 ? 1.964 4.806 56.254 1.00 69.94 82 ASP A N 1
ATOM 598 C CA . ASP A 1 82 ? 2.159 6.182 55.817 1.00 69.94 82 ASP A CA 1
ATOM 599 C C . ASP A 1 82 ? 0.889 6.679 55.113 1.00 69.94 82 ASP A C 1
ATOM 601 O O . ASP A 1 82 ? 0.629 6.405 53.938 1.00 69.94 82 ASP A O 1
ATOM 605 N N . TYR A 1 83 ? 0.066 7.401 55.870 1.00 71.88 83 TYR A N 1
ATOM 606 C CA . TYR A 1 83 ? -1.159 8.026 55.379 1.00 71.88 83 TYR A CA 1
ATOM 607 C C . TYR A 1 83 ? -0.900 9.339 54.624 1.00 71.88 83 TYR A C 1
ATOM 609 O O . TYR A 1 83 ? -1.852 9.927 54.110 1.00 71.88 83 TYR A O 1
ATOM 617 N N . GLY A 1 84 ? 0.351 9.803 54.501 1.00 73.50 84 GLY A N 1
ATOM 618 C CA . GLY A 1 84 ? 0.684 11.018 53.746 1.00 73.50 84 GLY A CA 1
ATOM 619 C C . GLY A 1 84 ? 0.295 10.908 52.271 1.00 73.50 84 GLY A C 1
ATOM 620 O O . GLY A 1 84 ? -0.217 11.854 51.667 1.00 73.50 84 GLY A O 1
ATOM 621 N N . ASN A 1 85 ? 0.397 9.698 51.723 1.00 65.06 85 ASN A N 1
ATOM 622 C CA . ASN A 1 85 ? -0.041 9.392 50.367 1.00 65.06 85 ASN A CA 1
ATOM 623 C C . ASN A 1 85 ? -1.571 9.321 50.229 1.00 65.06 85 ASN A C 1
ATOM 625 O O . ASN A 1 85 ? -2.056 9.232 49.105 1.00 65.06 85 ASN A O 1
ATOM 629 N N . LEU A 1 86 ? -2.341 9.389 51.330 1.00 73.25 86 LEU A N 1
ATOM 630 C CA . LEU A 1 86 ? -3.808 9.367 51.331 1.00 73.25 86 LEU A CA 1
ATOM 631 C C . LEU A 1 86 ? -4.470 10.695 50.926 1.00 73.25 86 LEU A C 1
ATOM 633 O O . LEU A 1 86 ? -5.669 10.706 50.649 1.00 73.25 86 LEU A O 1
ATOM 637 N N . ASN A 1 87 ? -3.689 11.766 50.782 1.00 74.31 87 ASN A N 1
ATOM 638 C CA . ASN A 1 87 ? -4.182 13.091 50.393 1.00 74.31 87 ASN A CA 1
ATOM 639 C C . ASN A 1 87 ? -4.156 13.379 48.884 1.00 74.31 87 ASN A C 1
ATOM 641 O O . ASN A 1 87 ? -4.733 14.372 48.447 1.00 74.31 87 ASN A O 1
ATOM 645 N N . THR A 1 88 ? -3.524 12.540 48.061 1.00 70.75 88 THR A N 1
ATOM 646 C CA . THR A 1 88 ? -3.528 12.727 46.600 1.00 70.75 88 THR A CA 1
ATOM 647 C C . THR A 1 88 ? -4.652 11.914 45.947 1.00 70.75 88 THR A C 1
ATOM 649 O O . THR A 1 88 ? -4.992 10.838 46.432 1.00 70.75 88 THR A O 1
ATOM 652 N N . PRO A 1 89 ? -5.282 12.369 44.856 1.00 68.50 89 PRO A N 1
ATOM 653 C CA . PRO A 1 89 ? -6.278 11.582 44.125 1.00 68.50 89 PRO A CA 1
ATOM 654 C C . PRO A 1 89 ? -5.731 10.204 43.720 1.00 68.50 89 PRO A C 1
ATOM 656 O O . PRO A 1 89 ? -4.569 10.095 43.334 1.00 68.50 89 PRO A O 1
ATOM 659 N N . SER A 1 90 ? -6.554 9.149 43.759 1.00 67.12 90 SER A N 1
ATOM 660 C CA . SER A 1 90 ? -6.139 7.768 43.425 1.00 67.12 90 SER A CA 1
ATOM 661 C C . SER A 1 90 ? -5.493 7.647 42.038 1.00 67.12 90 SER A C 1
ATOM 663 O O . SER A 1 90 ? -4.557 6.875 41.850 1.00 67.12 90 SER A O 1
ATOM 665 N N . VAL A 1 91 ? -5.923 8.484 41.091 1.00 62.75 91 VAL A N 1
ATOM 666 C CA . VAL A 1 91 ? -5.350 8.593 39.740 1.00 62.75 91 VAL A CA 1
ATOM 667 C C . VAL A 1 91 ? -3.878 9.033 39.762 1.00 62.75 91 VAL A C 1
ATOM 669 O O . VAL A 1 91 ? -3.101 8.622 38.907 1.00 62.75 91 VAL A O 1
ATOM 672 N N . TRP A 1 92 ? -3.471 9.843 40.742 1.00 65.69 92 TRP A N 1
ATOM 673 C CA . TRP A 1 92 ? -2.102 10.359 40.870 1.00 65.69 92 TRP A CA 1
ATOM 674 C C . TRP A 1 92 ? -1.184 9.452 41.693 1.00 65.69 92 TRP A C 1
ATOM 676 O O . TRP A 1 92 ? 0.032 9.581 41.605 1.00 65.69 92 TRP A O 1
ATOM 686 N N . ARG A 1 93 ? -1.735 8.497 42.451 1.00 66.75 93 ARG A N 1
ATOM 687 C CA . ARG A 1 93 ? -0.944 7.558 43.272 1.00 66.75 93 ARG A CA 1
ATOM 688 C C . ARG A 1 93 ? -0.375 6.381 42.500 1.00 66.75 93 ARG A C 1
ATOM 690 O O . ARG A 1 93 ? 0.633 5.805 42.901 1.00 66.75 93 ARG A O 1
ATOM 697 N N . ASN A 1 94 ? -1.028 6.013 41.404 1.00 65.12 94 ASN A N 1
ATOM 698 C CA . ASN A 1 94 ? -0.681 4.839 40.608 1.00 65.12 94 ASN A CA 1
ATOM 699 C C . ASN A 1 94 ? 0.121 5.211 39.345 1.00 65.12 94 ASN A C 1
ATOM 701 O O . ASN A 1 94 ? 0.243 4.407 38.423 1.00 65.12 94 ASN A O 1
ATOM 705 N N . GLY A 1 95 ? 0.664 6.432 39.285 1.00 61.72 95 GLY A N 1
ATOM 706 C CA . GLY A 1 95 ? 1.408 6.943 38.137 1.00 61.72 95 GLY A CA 1
ATOM 707 C C . GLY A 1 95 ? 2.832 6.391 38.062 1.00 61.72 95 GLY A C 1
ATOM 708 O O . GLY A 1 95 ? 3.716 6.887 38.751 1.00 61.72 95 GLY A O 1
ATOM 709 N N . ARG A 1 96 ? 3.047 5.406 37.178 1.00 59.31 96 ARG A N 1
ATOM 710 C CA . ARG A 1 96 ? 4.338 4.860 36.683 1.00 59.31 96 ARG A CA 1
ATOM 711 C C . ARG A 1 96 ? 5.245 4.147 37.691 1.00 59.31 96 ARG A C 1
ATOM 713 O O . ARG A 1 96 ? 5.758 3.079 37.375 1.00 59.31 96 ARG A O 1
ATOM 720 N N . THR A 1 97 ? 5.405 4.654 38.909 1.00 63.69 97 THR A N 1
ATOM 721 C CA . THR A 1 97 ? 6.380 4.115 39.878 1.00 63.69 97 THR A CA 1
ATOM 722 C C . THR A 1 97 ? 6.040 2.700 40.350 1.00 63.69 97 THR A C 1
ATOM 724 O O . THR A 1 97 ? 6.922 1.855 40.461 1.00 63.69 97 THR A O 1
ATOM 727 N N . GLN A 1 98 ? 4.756 2.396 40.557 1.00 69.75 98 GLN A N 1
ATOM 728 C CA . GLN A 1 98 ? 4.324 1.053 40.967 1.00 69.75 98 GLN A CA 1
ATOM 729 C C . GLN A 1 98 ? 4.395 0.024 39.832 1.00 69.75 98 GLN A C 1
ATOM 731 O O . GLN A 1 98 ? 4.605 -1.159 40.089 1.00 69.75 98 GLN A O 1
ATOM 736 N N . ALA A 1 99 ? 4.214 0.457 38.580 1.00 70.25 99 ALA A N 1
ATOM 737 C CA . ALA A 1 99 ? 4.299 -0.432 37.427 1.00 70.25 99 ALA A CA 1
ATOM 738 C C . ALA A 1 99 ? 5.752 -0.839 37.159 1.00 70.25 99 ALA A C 1
ATOM 740 O O . ALA A 1 99 ? 6.015 -2.029 37.012 1.00 70.25 99 ALA A O 1
ATOM 741 N N . ALA A 1 100 ? 6.688 0.116 37.217 1.00 76.00 100 ALA A N 1
ATOM 742 C CA . ALA A 1 100 ? 8.121 -0.154 37.114 1.00 76.00 100 ALA A CA 1
ATOM 743 C C . ALA A 1 100 ? 8.601 -1.129 38.204 1.00 76.00 100 ALA A C 1
ATOM 745 O O . ALA A 1 100 ? 9.182 -2.163 37.884 1.00 76.00 100 ALA A O 1
ATOM 746 N N . ALA A 1 101 ? 8.238 -0.885 39.470 1.00 78.88 101 ALA A N 1
ATOM 747 C CA . ALA A 1 101 ? 8.587 -1.779 40.578 1.00 78.88 101 ALA A CA 1
ATOM 748 C C . ALA A 1 101 ? 8.012 -3.200 40.410 1.00 78.88 101 ALA A C 1
ATOM 750 O O . ALA A 1 101 ? 8.633 -4.186 40.801 1.00 78.88 101 ALA A O 1
ATOM 751 N N . LYS A 1 102 ? 6.822 -3.329 39.810 1.00 78.56 102 LYS A N 1
ATOM 752 C CA . LYS A 1 102 ? 6.193 -4.630 39.553 1.00 78.56 102 LYS A CA 1
ATOM 753 C C . LYS A 1 102 ? 6.854 -5.379 38.393 1.00 78.56 102 LYS A C 1
ATOM 755 O O . LYS A 1 102 ? 6.969 -6.599 38.469 1.00 78.56 102 LYS A O 1
ATOM 760 N N . VAL A 1 103 ? 7.284 -4.673 37.346 1.00 81.56 103 VAL A N 1
ATOM 761 C CA . VAL A 1 103 ? 8.050 -5.250 36.226 1.00 81.56 103 VAL A CA 1
ATOM 762 C C . VAL A 1 103 ? 9.420 -5.727 36.717 1.00 81.56 103 VAL A C 1
ATOM 764 O O . VAL A 1 103 ? 9.775 -6.875 36.470 1.00 81.56 103 VAL A O 1
ATOM 767 N N . GLU A 1 104 ? 10.127 -4.913 37.501 1.00 83.12 104 GLU A N 1
ATOM 768 C CA . GLU A 1 104 ? 11.425 -5.259 38.100 1.00 83.12 104 GLU A CA 1
ATOM 769 C C . GLU A 1 104 ? 11.325 -6.450 39.074 1.00 83.12 104 GLU A C 1
ATOM 771 O O . GLU A 1 104 ? 12.145 -7.374 39.049 1.00 83.12 104 GLU A O 1
ATOM 776 N N . ALA A 1 105 ? 10.268 -6.498 39.890 1.00 83.88 105 ALA A N 1
ATOM 777 C CA . ALA A 1 105 ? 10.006 -7.645 40.752 1.00 83.88 105 ALA A CA 1
ATOM 778 C C . ALA A 1 105 ? 9.754 -8.928 39.937 1.00 83.88 105 ALA A C 1
ATOM 780 O O . ALA A 1 105 ? 10.247 -9.989 40.300 1.00 83.88 105 ALA A O 1
ATOM 781 N N . LEU A 1 106 ? 9.023 -8.866 38.822 1.00 82.81 106 LEU A N 1
ATOM 782 C CA . LEU A 1 106 ? 8.769 -10.049 37.987 1.00 82.81 106 LEU A CA 1
ATOM 783 C C . LEU A 1 106 ? 10.031 -10.520 37.246 1.00 82.81 106 LEU A C 1
ATOM 785 O O . LEU A 1 106 ? 10.286 -11.722 37.201 1.00 82.81 106 LEU A O 1
ATOM 789 N N . GLN A 1 107 ? 10.857 -9.591 36.758 1.00 85.81 107 GLN A N 1
ATOM 790 C CA . GLN A 1 107 ? 12.154 -9.908 36.146 1.00 85.81 107 GLN A CA 1
ATOM 791 C C . GLN A 1 107 ? 13.123 -10.549 37.149 1.00 85.81 107 GLN A C 1
ATOM 793 O O . GLN A 1 107 ? 13.752 -11.559 36.842 1.00 85.81 107 GLN A O 1
ATOM 798 N N . SER A 1 108 ? 13.210 -10.021 38.375 1.00 84.50 108 SER A N 1
ATOM 799 C CA . SER A 1 108 ? 14.063 -10.597 39.432 1.00 84.50 108 SER A CA 1
ATOM 800 C C . SER A 1 108 ? 13.588 -11.968 39.931 1.00 84.50 108 SER A C 1
ATOM 802 O O . SER A 1 108 ? 14.395 -12.742 40.440 1.00 84.50 108 SER A O 1
ATOM 804 N N . ASN A 1 109 ? 12.312 -12.311 39.725 1.00 86.25 109 ASN A N 1
ATOM 805 C CA . ASN A 1 109 ? 11.780 -13.661 39.939 1.00 86.25 109 ASN A CA 1
ATOM 806 C C . ASN A 1 109 ? 12.021 -14.612 38.745 1.00 86.25 109 ASN A C 1
ATOM 808 O O . ASN A 1 109 ? 11.496 -15.724 38.740 1.00 86.25 109 ASN A O 1
ATOM 812 N N . GLY A 1 110 ? 12.822 -14.203 37.753 1.00 86.19 110 GLY A N 1
ATOM 813 C CA . GLY A 1 110 ? 13.236 -15.044 36.627 1.00 86.19 110 GLY A CA 1
ATOM 814 C C . GLY A 1 110 ? 12.234 -15.112 35.475 1.00 86.19 110 GLY A C 1
ATOM 815 O O . GLY A 1 110 ? 12.311 -16.041 34.678 1.00 86.19 110 GLY A O 1
ATOM 816 N N . MET A 1 111 ? 11.292 -14.165 35.395 1.00 85.69 111 MET A N 1
ATOM 817 C CA . MET A 1 111 ? 10.348 -14.066 34.280 1.00 85.69 111 MET A CA 1
ATOM 818 C C . MET A 1 111 ? 10.977 -13.283 33.120 1.00 85.69 111 MET A C 1
ATOM 820 O O . MET A 1 111 ? 11.439 -12.153 33.312 1.00 85.69 111 MET A O 1
ATOM 824 N N . ASP A 1 112 ? 10.964 -13.851 31.914 1.00 86.12 112 ASP A N 1
ATOM 825 C CA . ASP A 1 112 ? 11.481 -13.164 30.731 1.00 86.12 112 ASP A CA 1
ATOM 826 C C . ASP A 1 112 ? 10.598 -11.962 30.364 1.00 86.12 112 ASP A C 1
ATOM 828 O O . ASP A 1 112 ? 9.374 -11.980 30.514 1.00 86.12 112 ASP A O 1
ATOM 832 N N . GLU A 1 113 ? 11.198 -10.908 29.805 1.00 80.81 113 GLU A N 1
ATOM 833 C CA . GLU A 1 113 ? 10.482 -9.679 29.428 1.00 80.81 113 GLU A CA 1
ATOM 834 C C . GLU A 1 113 ? 9.284 -9.951 28.498 1.00 80.81 113 GLU A C 1
ATOM 836 O O . GLU A 1 113 ? 8.249 -9.284 28.576 1.00 80.81 113 GLU A O 1
ATOM 841 N N . ILE A 1 114 ? 9.397 -10.967 27.639 1.00 85.19 114 ILE A N 1
ATOM 842 C CA . ILE A 1 114 ? 8.341 -11.380 26.708 1.00 85.19 114 ILE A CA 1
ATOM 843 C C . ILE A 1 114 ? 7.104 -11.939 27.420 1.00 85.19 114 ILE A C 1
ATOM 845 O O . ILE A 1 114 ? 5.999 -11.794 26.894 1.00 85.19 114 ILE A O 1
ATOM 849 N N . GLU A 1 115 ? 7.274 -12.517 28.610 1.00 86.75 115 GLU A N 1
ATOM 850 C CA . GLU A 1 115 ? 6.202 -13.112 29.409 1.00 86.75 115 GLU A CA 1
ATOM 851 C C . GLU A 1 115 ? 5.495 -12.078 30.301 1.00 86.75 115 GLU A C 1
ATOM 853 O O . GLU A 1 115 ? 4.354 -12.283 30.725 1.00 86.75 115 GLU A O 1
ATOM 858 N N . ILE A 1 116 ? 6.119 -10.919 30.535 1.00 86.44 116 ILE A N 1
ATOM 859 C CA . ILE A 1 116 ? 5.516 -9.823 31.296 1.00 86.44 116 ILE A CA 1
ATOM 860 C C . ILE A 1 116 ? 4.415 -9.159 30.449 1.00 86.44 116 ILE A C 1
ATOM 862 O O . ILE A 1 116 ? 4.668 -8.729 29.313 1.00 86.44 116 ILE A O 1
ATOM 866 N N . PRO A 1 117 ? 3.182 -8.998 30.971 1.00 86.12 117 PRO A N 1
ATOM 867 C CA . PRO A 1 117 ? 2.098 -8.369 30.228 1.00 86.12 117 PRO A CA 1
ATOM 868 C C . PRO A 1 117 ? 2.462 -6.980 29.684 1.00 86.12 117 PRO A C 1
ATOM 870 O O . PRO A 1 117 ? 2.947 -6.114 30.412 1.00 86.12 117 PRO A O 1
ATOM 873 N N . ALA A 1 118 ? 2.163 -6.736 28.405 1.00 85.81 118 ALA A N 1
ATOM 874 C CA . ALA A 1 118 ? 2.552 -5.507 27.704 1.00 85.81 118 ALA A CA 1
ATOM 875 C C . ALA A 1 118 ? 2.010 -4.217 28.352 1.00 85.81 118 ALA A C 1
ATOM 877 O O . ALA A 1 118 ? 2.632 -3.166 28.240 1.00 85.81 118 ALA A O 1
ATOM 878 N N . PHE A 1 119 ? 0.873 -4.279 29.057 1.00 84.19 119 PHE A N 1
ATOM 879 C CA . PHE A 1 119 ? 0.331 -3.120 29.772 1.00 84.19 119 PHE A CA 1
ATOM 880 C C . PHE A 1 119 ? 1.172 -2.719 30.994 1.00 84.19 119 PHE A C 1
ATOM 882 O O . PHE A 1 119 ? 1.165 -1.545 31.342 1.00 84.19 119 PHE A O 1
ATOM 889 N N . LEU A 1 120 ? 1.892 -3.657 31.626 1.00 83.38 120 LEU A N 1
ATOM 890 C CA . LEU A 1 120 ? 2.826 -3.356 32.717 1.00 83.38 120 LEU A CA 1
ATOM 891 C C . LEU A 1 120 ? 4.131 -2.775 32.168 1.00 83.38 120 LEU A C 1
ATOM 893 O O . LEU A 1 120 ? 4.614 -1.785 32.703 1.00 83.38 120 LEU A O 1
ATOM 897 N N . ARG A 1 121 ? 4.638 -3.331 31.058 1.00 80.06 121 ARG A N 1
ATOM 898 C CA . ARG A 1 121 ? 5.828 -2.816 30.356 1.00 80.06 121 ARG A CA 1
ATOM 899 C C . ARG A 1 121 ? 5.628 -1.379 29.874 1.00 80.06 121 ARG A C 1
ATOM 901 O O . ARG A 1 121 ? 6.354 -0.484 30.273 1.00 80.06 121 ARG A O 1
ATOM 908 N N . LYS A 1 122 ? 4.531 -1.128 29.154 1.00 79.00 122 LYS A N 1
ATOM 909 C CA . LYS A 1 122 ? 4.180 0.201 28.625 1.00 79.00 122 LYS A CA 1
ATOM 910 C C . LYS A 1 122 ? 3.888 1.257 29.705 1.00 79.00 122 LYS A C 1
ATOM 912 O O . LYS A 1 122 ? 3.818 2.439 29.398 1.00 79.00 122 LYS A O 1
ATOM 917 N N . GLN A 1 123 ? 3.613 0.846 30.944 1.00 76.94 123 GLN A N 1
ATOM 918 C CA . GLN A 1 123 ? 3.451 1.772 32.072 1.00 76.94 123 GLN A CA 1
ATOM 919 C C . GLN A 1 123 ? 4.784 2.117 32.753 1.00 76.94 123 GLN A C 1
ATOM 921 O O . GLN A 1 123 ? 4.815 3.079 33.524 1.00 76.94 123 GLN A O 1
ATOM 926 N N . ALA A 1 124 ? 5.824 1.311 32.521 1.00 66.06 124 ALA A N 1
ATOM 927 C CA . ALA A 1 124 ? 7.173 1.506 33.038 1.00 66.06 124 ALA A CA 1
ATOM 928 C C . ALA A 1 124 ? 8.072 2.294 32.062 1.00 66.06 124 ALA A C 1
ATOM 930 O O . ALA A 1 124 ? 8.945 3.014 32.541 1.00 66.06 124 ALA A O 1
ATOM 931 N N . ASP A 1 125 ? 7.819 2.191 30.749 1.00 69.81 125 ASP A N 1
ATOM 932 C CA . ASP A 1 125 ? 8.374 3.069 29.698 1.00 69.81 125 ASP A CA 1
ATOM 933 C C . ASP A 1 125 ? 7.781 4.494 29.753 1.00 69.81 125 ASP A C 1
ATOM 935 O O . ASP A 1 125 ? 8.551 5.474 29.616 1.00 69.81 125 ASP A O 1
#

Sequence (125 aa):
MNTIRRYAAEDAHVIFGAAYDETLGDQLRVTVIATGLNQRKVAPLTVVQPSAAQSLRTGTDNLPILTNAVGSAQGNGPATHDYGNLNTPSVWRNGRTQAAAKVEALQSNGMDEIEIPAFLRKQAD